Protein AF-J9FEK5-F1 (afdb_monomer)

Solvent-accessible surface area (backbone atoms only — not comparable to full-atom values): 6938 Å² total; per-residue (Å²): 137,78,82,82,76,76,69,66,49,78,36,70,51,91,64,43,43,72,53,82,85,68,88,66,79,38,79,78,48,46,72,47,95,89,42,78,43,44,48,44,34,25,46,73,94,55,98,59,75,45,71,71,77,37,83,63,70,66,23,52,51,54,53,50,55,54,54,61,61,73,74,64,82,53,94,83,40,68,62,52,63,50,52,76,79,48,85,86,74,92,77,88,80,93,80,83,66,48,58,66,81,74,79,128

Organism: Wuchereria bancrofti (NCBI:txid6293)

Secondary structure (DSSP, 8-state):
-------PPEEPPTTEEE-TT--S--SS-EEETTEEE-S-EEETT-S-EEPPPPSSHHHHHHHHHHHHGGG---TT-HHHHHHTTS-----------EETT---

Radius of gyration: 17.14 Å; Cα contacts (8 Å, |Δi|>4): 101; chains: 1; bounding box: 55×25×47 Å

Foldseek 3Di:
DDDPPQPQDKAFPPQKDQDDPDPAADPVFDQHPNDTSRAKMDGVPDPDIDHDQDPDPRSVVVQVLLVVLVPDPDPPDPSVVVCVVDDRDPHDDDGDIDGVPPDD

Mean predicted aligned error: 9.88 Å

pLDDT: mean 75.78, std 17.73, range [34.0, 95.12]

Nearest PDB structures (foldseek):
  8v72-assembly1_A  TM=8.361E-01  e=9.197E-01  Homo sapiens
  6m8a-assembly1_A  TM=8.315E-01  e=1.483E+00  Homo sapiens

Sequence (104 aa):
MADEQTSAAVQLPTSYEWYREQIAGHHPSVVTNGVHQIGLIKEIGSETLLKPVQEGVRGVCEVAFYSSLKHLNDENDVLTRFAAFVPKFYGLKTLRVGRKGDLI

Structure (mmCIF, N/CA/C/O backbone):
data_AF-J9FEK5-F1
#
_entry.id   AF-J9FEK5-F1
#
loop_
_atom_site.group_PDB
_atom_site.id
_atom_site.type_symbol
_atom_site.label_atom_id
_atom_site.label_alt_id
_atom_site.label_comp_id
_atom_site.label_asym_id
_atom_site.label_entity_id
_atom_site.label_seq_id
_atom_site.pdbx_PDB_ins_code
_atom_site.Cartn_x
_atom_site.Cartn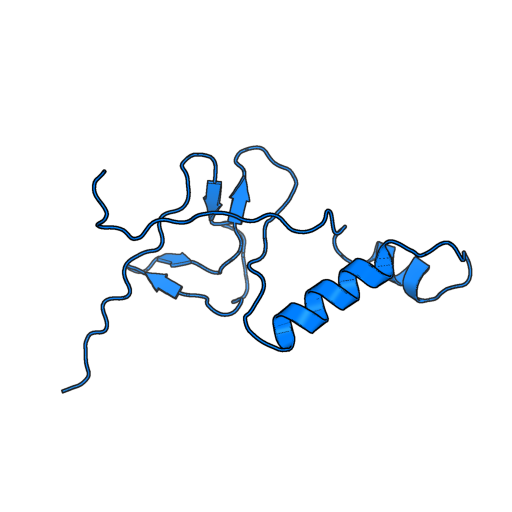_y
_atom_site.Cartn_z
_atom_site.occupancy
_atom_site.B_iso_or_equiv
_atom_site.auth_seq_id
_atom_site.auth_comp_id
_atom_site.auth_asym_id
_atom_site.auth_atom_id
_atom_site.pdbx_PDB_model_num
ATOM 1 N N . MET A 1 1 ? -37.918 -6.642 5.289 1.00 34.00 1 MET A N 1
ATOM 2 C CA . MET A 1 1 ? -37.006 -6.873 6.423 1.00 34.00 1 MET A CA 1
ATOM 3 C C . MET A 1 1 ? -35.604 -6.911 5.845 1.00 34.00 1 MET A C 1
ATOM 5 O O . MET A 1 1 ? -35.203 -7.947 5.338 1.00 34.00 1 MET A O 1
ATOM 9 N N . ALA A 1 2 ? -34.952 -5.755 5.733 1.00 35.72 2 ALA A N 1
ATOM 10 C CA . ALA A 1 2 ? -33.564 -5.684 5.291 1.00 35.72 2 ALA A CA 1
ATOM 11 C C . ALA A 1 2 ? -32.705 -5.815 6.548 1.00 35.72 2 ALA A C 1
ATOM 13 O O . ALA A 1 2 ? -32.910 -5.045 7.484 1.00 35.72 2 ALA A O 1
ATOM 14 N N . ASP A 1 3 ? -31.837 -6.823 6.585 1.00 36.34 3 ASP A N 1
ATOM 15 C CA . ASP A 1 3 ? -30.888 -7.029 7.674 1.00 36.34 3 ASP A CA 1
ATOM 16 C C . ASP A 1 3 ? -30.074 -5.750 7.897 1.00 36.34 3 ASP A C 1
ATOM 18 O O . ASP A 1 3 ? -29.339 -5.292 7.018 1.00 36.34 3 ASP A O 1
ATOM 22 N N . GLU A 1 4 ? -30.197 -5.178 9.094 1.00 41.28 4 GLU A N 1
ATOM 23 C CA . GLU A 1 4 ? -29.232 -4.233 9.646 1.00 41.28 4 GLU A CA 1
ATOM 24 C C . GLU A 1 4 ? -27.937 -5.002 9.908 1.00 41.28 4 GLU A C 1
ATOM 26 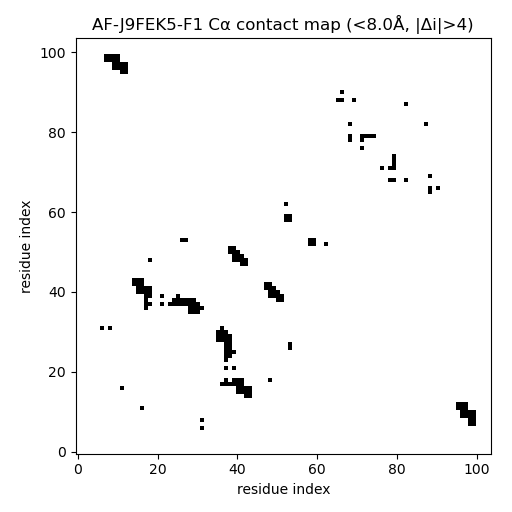O O . GLU A 1 4 ? -27.647 -5.471 11.011 1.00 41.28 4 GLU A O 1
ATOM 31 N N . GLN A 1 5 ? -27.146 -5.169 8.853 1.00 40.69 5 GLN A N 1
ATOM 32 C CA . GLN A 1 5 ? -25.810 -5.720 8.955 1.00 40.69 5 GLN A CA 1
ATOM 33 C C . GLN A 1 5 ? -24.928 -4.652 9.603 1.00 40.69 5 GLN A C 1
ATOM 35 O O . GLN A 1 5 ? -24.301 -3.821 8.947 1.00 40.69 5 GLN A O 1
ATOM 40 N N . THR A 1 6 ? -24.941 -4.641 10.933 1.00 41.03 6 THR A N 1
ATOM 41 C CA . THR A 1 6 ? -24.040 -3.860 11.776 1.00 41.03 6 THR A CA 1
ATOM 42 C C . THR A 1 6 ? -22.616 -4.332 11.493 1.00 41.03 6 THR A C 1
ATOM 44 O O . THR A 1 6 ? -22.100 -5.267 12.098 1.00 41.03 6 THR A O 1
ATOM 47 N N . SER A 1 7 ? -21.979 -3.709 10.500 1.00 49.03 7 SER A N 1
ATOM 48 C CA . SER A 1 7 ? -20.563 -3.886 10.195 1.00 49.03 7 SER A CA 1
ATOM 49 C C . SER A 1 7 ? -19.761 -3.519 11.441 1.00 49.03 7 SER A C 1
ATOM 51 O O . SER A 1 7 ? -19.614 -2.339 11.765 1.00 49.03 7 SER A O 1
ATOM 53 N N . ALA A 1 8 ? -19.266 -4.525 12.166 1.00 54.38 8 ALA A N 1
ATOM 54 C CA . ALA A 1 8 ? -18.383 -4.317 13.303 1.00 54.38 8 ALA A CA 1
ATOM 55 C C . ALA A 1 8 ? -17.204 -3.433 12.867 1.00 54.38 8 ALA A C 1
ATOM 57 O O . ALA A 1 8 ? -16.493 -3.757 11.915 1.00 54.38 8 ALA A O 1
ATOM 58 N N . ALA A 1 9 ? -17.021 -2.297 13.543 1.00 63.81 9 ALA A N 1
ATOM 59 C CA . ALA A 1 9 ? -15.953 -1.358 13.227 1.00 63.81 9 ALA A CA 1
ATOM 60 C C . ALA A 1 9 ? -14.591 -2.065 13.317 1.00 63.81 9 ALA A C 1
ATOM 62 O O . ALA A 1 9 ? -14.283 -2.693 14.336 1.00 63.81 9 ALA A O 1
ATOM 63 N N . VAL A 1 10 ? -13.773 -1.940 12.271 1.00 72.38 10 VAL A N 1
ATOM 64 C CA . VAL A 1 10 ? -12.387 -2.422 12.285 1.00 72.38 10 VAL A CA 1
ATOM 65 C C . VAL A 1 10 ? -11.586 -1.578 13.275 1.00 72.38 10 VAL A C 1
ATOM 67 O O . VAL A 1 10 ? -11.598 -0.347 13.198 1.00 72.38 10 VAL A O 1
ATOM 70 N N . GLN A 1 11 ? -10.880 -2.232 14.198 1.00 78.94 11 GLN A N 1
ATOM 71 C CA . GLN A 1 11 ? -10.004 -1.568 15.159 1.00 78.94 11 GLN A CA 1
ATOM 72 C C . GLN A 1 11 ? -8.543 -1.709 14.725 1.00 78.94 11 GLN A C 1
ATOM 74 O O . GLN A 1 11 ? -8.002 -2.816 14.646 1.00 78.94 11 GLN A O 1
ATOM 79 N N . LEU A 1 12 ? -7.910 -0.570 14.433 1.00 82.94 12 LEU A N 1
ATOM 80 C CA . LEU A 1 12 ? -6.482 -0.499 14.129 1.00 82.94 12 LEU A CA 1
ATOM 81 C C . LEU A 1 12 ? -5.649 -0.655 15.413 1.00 82.94 12 LEU A C 1
ATOM 83 O O . LEU A 1 12 ? -6.119 -0.275 16.490 1.00 82.94 12 LEU A O 1
ATOM 87 N N . PRO A 1 13 ? -4.408 -1.168 15.327 1.00 87.75 13 PRO A N 1
ATOM 88 C CA . PRO A 1 13 ? -3.482 -1.115 16.454 1.00 87.75 13 PRO A CA 1
ATOM 89 C C . PRO A 1 13 ? -3.169 0.334 16.847 1.00 87.75 13 PRO A C 1
ATOM 91 O O . PRO A 1 13 ? -3.181 1.221 15.999 1.00 87.75 13 PRO A O 1
ATOM 94 N N . THR A 1 14 ? -2.824 0.571 18.114 1.00 90.06 14 THR A N 1
ATOM 95 C CA . THR A 1 14 ? -2.645 1.920 18.692 1.00 90.06 14 THR A CA 1
ATOM 96 C C . THR A 1 14 ? -1.587 2.777 17.989 1.00 90.06 14 THR A C 1
ATOM 98 O O . THR A 1 14 ? -1.651 3.999 18.041 1.00 90.06 14 THR A O 1
ATOM 101 N N . SER A 1 15 ? -0.612 2.154 17.324 1.00 92.94 15 SER A N 1
ATOM 102 C CA . SER A 1 15 ? 0.429 2.845 16.554 1.00 92.94 15 SER A CA 1
ATOM 103 C C . SER A 1 15 ? -0.011 3.252 15.142 1.00 92.94 15 SER A C 1
ATOM 105 O O . SER A 1 15 ? 0.792 3.801 14.390 1.00 92.94 15 SER A O 1
ATOM 107 N N . TYR A 1 16 ? -1.261 2.975 14.764 1.00 90.81 16 TYR A N 1
ATOM 108 C CA . TYR A 1 16 ? -1.808 3.247 13.442 1.00 90.81 16 TYR A CA 1
ATOM 109 C C . TYR A 1 16 ? -3.049 4.125 13.515 1.00 90.81 16 TYR A C 1
ATOM 111 O O . TYR A 1 16 ? -3.873 4.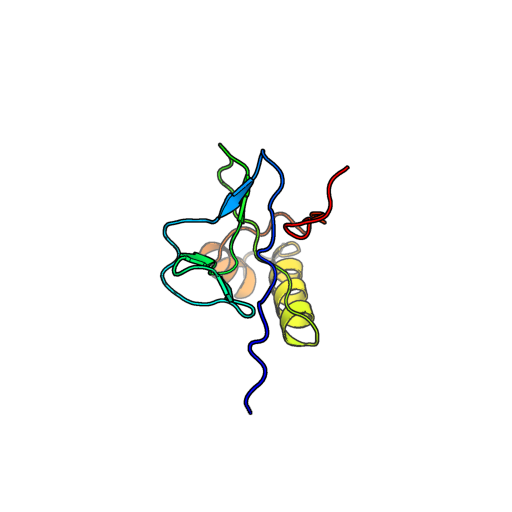017 14.420 1.00 90.81 16 TYR A O 1
ATOM 119 N N . GLU A 1 17 ? -3.218 4.949 12.491 1.00 88.00 17 GLU A N 1
ATOM 120 C CA . GLU A 1 17 ? -4.404 5.766 12.298 1.00 88.00 17 GLU A CA 1
ATOM 121 C C . GLU A 1 17 ? -4.917 5.672 10.863 1.00 88.00 17 GLU A C 1
ATOM 123 O O . GLU A 1 17 ? -4.190 5.333 9.926 1.00 88.00 17 GLU A O 1
ATOM 128 N N . TRP A 1 18 ? -6.197 5.984 10.687 1.00 85.38 18 TRP A N 1
ATOM 129 C CA . TRP A 1 18 ? -6.769 6.179 9.362 1.00 85.38 18 TRP A CA 1
ATOM 130 C C . TRP A 1 18 ? -6.200 7.452 8.742 1.00 85.38 18 TRP A C 1
ATOM 132 O O . TRP A 1 18 ? -6.155 8.500 9.393 1.00 85.38 18 TRP A O 1
ATOM 142 N N . TYR A 1 19 ? -5.797 7.379 7.475 1.00 86.12 19 TYR A N 1
ATOM 143 C CA . TYR A 1 19 ? -5.314 8.558 6.768 1.00 86.12 19 TYR A CA 1
ATOM 144 C C . TYR A 1 19 ? -6.473 9.529 6.498 1.00 86.12 19 TYR A C 1
ATOM 146 O O . TYR A 1 19 ? -7.453 9.181 5.840 1.00 86.12 19 TYR A O 1
ATOM 154 N N . ARG A 1 20 ? -6.372 10.750 7.038 1.00 80.06 20 ARG A N 1
ATOM 155 C CA . ARG A 1 20 ? -7.492 11.708 7.117 1.00 80.06 20 ARG A CA 1
ATOM 156 C C . ARG A 1 20 ? -7.737 12.499 5.835 1.00 80.06 20 ARG A C 1
ATOM 158 O O . ARG A 1 20 ? -8.848 12.961 5.616 1.00 80.06 20 ARG A O 1
ATOM 165 N N . GLU A 1 21 ? -6.718 12.653 4.998 1.00 81.56 21 GLU A N 1
ATOM 166 C CA . GLU A 1 21 ? -6.766 13.490 3.789 1.00 81.56 21 GLU A CA 1
ATOM 167 C C . GLU A 1 21 ? -7.158 12.682 2.541 1.00 81.56 21 GLU A C 1
ATOM 169 O O . GLU A 1 21 ? -6.929 13.094 1.404 1.00 81.56 21 GLU A O 1
ATOM 174 N N . GLN A 1 22 ? -7.732 11.493 2.728 1.00 76.12 22 GLN A N 1
ATOM 175 C CA . GLN A 1 22 ? -8.142 10.656 1.615 1.00 76.12 22 GLN A CA 1
ATOM 176 C C . GLN A 1 22 ? -9.390 11.235 0.931 1.00 76.12 22 GLN A C 1
ATOM 178 O O . GLN A 1 22 ? -10.466 11.308 1.515 1.00 76.12 22 GLN A O 1
ATOM 183 N N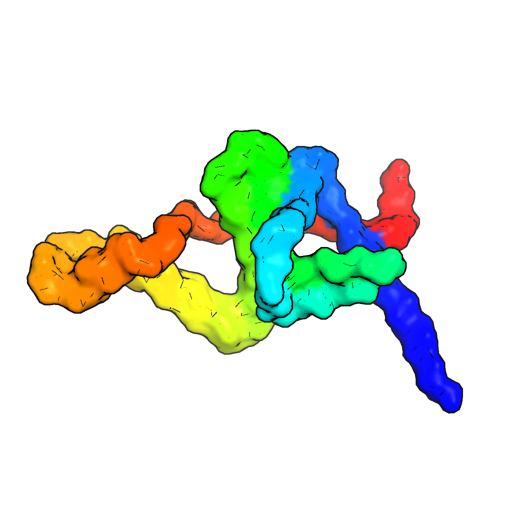 . ILE A 1 23 ? -9.248 11.602 -0.342 1.00 75.06 23 ILE A N 1
ATOM 184 C CA . ILE A 1 23 ? -10.314 12.236 -1.136 1.00 75.06 23 ILE A CA 1
ATOM 185 C C . ILE A 1 23 ? -11.209 11.243 -1.897 1.00 75.06 23 ILE A C 1
ATOM 187 O O . ILE A 1 23 ? -12.284 11.618 -2.355 1.00 75.06 23 ILE A O 1
ATOM 191 N N . ALA A 1 24 ? -10.786 9.981 -2.051 1.00 71.62 24 ALA A N 1
ATOM 192 C CA . ALA A 1 24 ? -11.498 8.970 -2.839 1.00 71.62 24 ALA A CA 1
ATOM 193 C C . ALA A 1 24 ? -11.463 7.577 -2.195 1.00 71.62 24 ALA A C 1
ATOM 195 O O . ALA A 1 24 ? -10.487 7.207 -1.544 1.00 71.62 24 ALA A O 1
ATOM 196 N N . GLY A 1 25 ? -12.529 6.801 -2.417 1.00 62.06 25 GLY A N 1
ATOM 197 C CA . GLY A 1 25 ? -12.727 5.439 -1.911 1.00 62.06 25 GLY A CA 1
ATOM 198 C C . GLY A 1 25 ? -11.766 4.394 -2.478 1.00 62.06 25 GLY A C 1
ATOM 199 O O . GLY A 1 25 ? -11.619 4.292 -3.692 1.00 62.06 25 GLY A O 1
ATOM 200 N N . HIS A 1 26 ? -11.193 3.548 -1.618 1.00 65.94 26 HIS A N 1
ATOM 201 C CA . HIS A 1 26 ? -10.623 2.251 -2.004 1.00 65.94 26 HIS A CA 1
ATOM 202 C C . HIS A 1 26 ? -11.496 1.128 -1.443 1.00 65.94 26 HIS A C 1
ATOM 204 O O . HIS A 1 26 ? -11.774 1.122 -0.250 1.00 65.94 26 HIS A O 1
ATOM 210 N N . HIS A 1 27 ? -11.939 0.173 -2.266 1.00 53.41 27 HIS A N 1
ATOM 211 C CA . HIS A 1 27 ? -12.735 -0.955 -1.766 1.00 53.41 27 HIS A CA 1
ATOM 212 C C . HIS A 1 27 ? -11.877 -1.875 -0.871 1.00 53.41 27 HIS A C 1
ATOM 214 O O . HIS A 1 27 ? -10.830 -2.322 -1.351 1.00 53.41 27 HIS A O 1
ATOM 220 N N . PRO A 1 28 ? -12.329 -2.246 0.345 1.00 54.91 28 PRO A N 1
ATOM 221 C CA . PRO A 1 28 ? -13.611 -1.883 0.955 1.00 54.91 28 PRO A CA 1
ATOM 222 C C . PRO A 1 28 ? -13.499 -0.574 1.755 1.00 54.91 28 PRO A C 1
ATOM 224 O O . PRO A 1 28 ? -12.924 -0.543 2.839 1.00 54.91 28 PRO A O 1
ATOM 227 N N . SER A 1 29 ? -14.072 0.512 1.234 1.00 55.56 29 SER A N 1
ATOM 228 C CA . SER A 1 29 ? -14.277 1.733 2.013 1.00 55.56 29 SER A CA 1
ATOM 229 C C . SER A 1 29 ? -15.530 1.495 2.829 1.00 55.56 29 SER A C 1
ATOM 231 O O . SER A 1 29 ? -16.601 1.303 2.255 1.00 55.56 29 SER A O 1
ATOM 233 N N . VAL A 1 30 ? -15.396 1.454 4.148 1.00 56.84 30 VAL A N 1
ATOM 234 C CA . VAL A 1 30 ? -16.526 1.219 5.045 1.00 56.84 30 VAL A CA 1
ATOM 235 C C . VAL A 1 30 ? -16.869 2.541 5.716 1.00 56.84 30 VAL A C 1
ATOM 237 O O . VAL A 1 30 ? -16.005 3.214 6.275 1.00 56.84 30 VAL A O 1
ATOM 240 N N . VAL A 1 31 ? -18.137 2.936 5.666 1.00 53.94 31 VAL A N 1
ATOM 241 C CA . VAL A 1 31 ? -18.644 4.011 6.522 1.00 53.94 31 VAL A CA 1
ATOM 242 C C . VAL A 1 31 ? -19.125 3.352 7.807 1.00 53.94 31 VAL A C 1
ATOM 244 O O . VAL A 1 31 ? -20.108 2.619 7.784 1.00 53.94 31 VAL A O 1
ATOM 247 N N . THR A 1 32 ? -18.434 3.590 8.923 1.00 52.22 32 THR A N 1
ATOM 248 C CA . THR A 1 32 ? -18.868 3.086 10.236 1.00 52.22 32 THR A CA 1
ATOM 249 C C . THR A 1 32 ? -19.150 4.264 11.160 1.00 52.22 32 THR A C 1
ATOM 251 O O . THR A 1 32 ? -18.279 5.107 11.363 1.00 52.22 32 THR A O 1
ATOM 254 N N . ASN A 1 33 ? 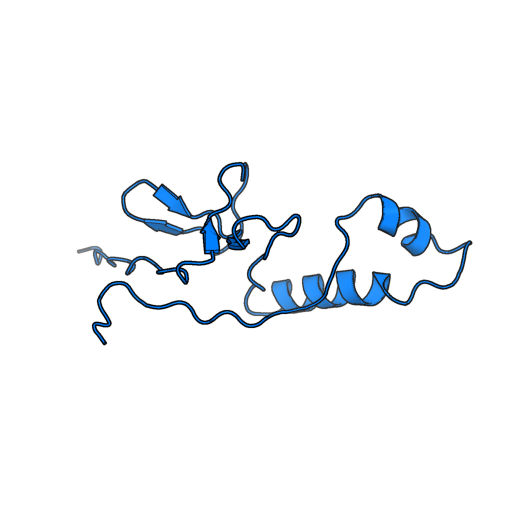-20.362 4.338 11.723 1.00 47.38 33 ASN A N 1
ATOM 255 C CA . ASN A 1 33 ? -20.808 5.417 12.622 1.00 47.38 33 ASN A CA 1
ATOM 256 C C . ASN A 1 33 ? -20.623 6.839 12.049 1.00 47.38 33 ASN A C 1
ATOM 258 O O . ASN A 1 33 ? -20.204 7.747 12.760 1.00 47.38 33 ASN A O 1
ATOM 262 N N . GLY A 1 34 ? -20.880 7.029 10.751 1.00 51.22 34 GLY A N 1
ATOM 263 C CA . GLY A 1 34 ? -20.724 8.329 10.085 1.00 51.22 34 GLY A CA 1
ATOM 264 C C . GLY A 1 34 ? -19.272 8.744 9.813 1.00 51.22 34 GLY A C 1
ATOM 265 O O . GLY A 1 34 ? -19.045 9.811 9.250 1.00 51.22 34 GLY A O 1
ATOM 266 N N . VAL A 1 35 ? -18.288 7.907 10.160 1.00 56.47 35 VAL A N 1
ATOM 267 C CA . VAL A 1 35 ? -16.877 8.130 9.831 1.00 56.47 35 VAL A CA 1
ATOM 268 C C . VAL A 1 35 ? -16.532 7.336 8.578 1.00 56.47 35 VAL A C 1
ATOM 270 O O . VAL A 1 35 ? -16.605 6.105 8.556 1.00 56.47 35 VAL A O 1
ATOM 273 N N . HIS A 1 36 ? -16.148 8.054 7.526 1.00 54.16 36 HIS A N 1
ATOM 274 C CA . HIS A 1 36 ? -15.609 7.471 6.306 1.00 54.16 36 HIS A CA 1
ATOM 275 C C . HIS A 1 36 ? -14.241 6.834 6.606 1.00 54.16 36 HIS A C 1
ATOM 277 O O . HIS A 1 36 ? -13.250 7.536 6.786 1.00 54.16 36 HIS A O 1
ATOM 283 N N . GLN A 1 37 ? -14.177 5.501 6.671 1.00 63.88 37 GLN A N 1
ATOM 284 C CA . GLN A 1 37 ? -12.921 4.752 6.758 1.00 63.88 37 GLN A CA 1
ATOM 285 C C . GLN A 1 37 ? -12.550 4.322 5.346 1.00 63.88 37 GLN A C 1
ATOM 287 O O . GLN A 1 37 ? -12.999 3.304 4.821 1.00 63.88 37 GLN A O 1
ATOM 292 N N . ILE A 1 38 ? -11.781 5.183 4.691 1.00 56.62 38 ILE A N 1
ATOM 293 C CA . ILE A 1 38 ? -11.605 5.155 3.237 1.00 56.62 38 ILE A CA 1
ATOM 294 C C . ILE A 1 38 ? -10.489 4.164 2.819 1.00 56.62 38 ILE A C 1
ATOM 296 O O . ILE A 1 38 ? -10.217 3.951 1.638 1.00 56.62 38 ILE A O 1
ATOM 300 N N . GLY A 1 39 ? -9.905 3.456 3.789 1.00 74.06 39 GLY A N 1
ATOM 301 C CA . GLY A 1 39 ? -9.097 2.256 3.580 1.00 74.06 39 GLY A CA 1
ATOM 302 C C . GLY A 1 39 ? -7.596 2.467 3.751 1.00 74.06 39 GLY A C 1
ATOM 303 O O . GLY A 1 39 ? -6.923 1.516 4.127 1.00 74.06 39 GLY A O 1
ATOM 304 N N . LEU A 1 40 ? -7.057 3.676 3.547 1.00 86.19 40 LEU A N 1
ATOM 305 C CA . LEU A 1 40 ? -5.629 3.930 3.768 1.00 86.19 40 LEU A CA 1
ATOM 306 C C . LEU A 1 40 ? -5.311 4.104 5.257 1.00 86.19 40 LEU A C 1
ATOM 308 O O . LEU A 1 40 ? -5.996 4.825 5.985 1.00 86.19 40 LEU A O 1
ATOM 312 N N . ILE A 1 41 ? -4.235 3.456 5.692 1.00 88.19 41 ILE A N 1
ATOM 313 C CA . ILE A 1 41 ? -3.763 3.448 7.076 1.00 88.19 41 ILE A CA 1
ATOM 314 C C . ILE A 1 41 ? -2.357 4.045 7.115 1.00 88.19 41 ILE A C 1
ATOM 316 O O . ILE A 1 41 ? -1.561 3.847 6.199 1.00 88.19 41 ILE A O 1
ATOM 320 N N . LYS A 1 42 ? -2.028 4.759 8.186 1.00 90.94 42 LYS A N 1
ATOM 321 C CA . LYS A 1 42 ? -0.717 5.364 8.406 1.00 90.94 42 LYS A CA 1
ATOM 322 C C . LYS A 1 42 ? -0.185 4.958 9.774 1.00 90.94 42 LYS A C 1
ATOM 324 O O . LYS A 1 42 ? -0.932 4.939 10.746 1.00 90.94 42 LYS A O 1
ATOM 329 N N . GLU A 1 43 ? 1.097 4.617 9.847 1.00 93.56 43 GLU A N 1
ATOM 330 C CA . GLU A 1 43 ? 1.786 4.509 11.137 1.00 93.56 43 GLU A CA 1
ATOM 331 C C . GLU A 1 43 ? 2.068 5.916 11.665 1.00 93.56 43 GLU A C 1
ATOM 333 O O . GLU A 1 43 ? 2.547 6.771 10.915 1.00 93.56 43 GLU A O 1
ATOM 338 N N . ILE A 1 44 ? 1.752 6.175 12.931 1.00 92.81 44 ILE A N 1
ATOM 339 C CA . ILE A 1 44 ? 1.887 7.512 13.520 1.00 92.81 44 ILE A CA 1
ATOM 340 C C . ILE A 1 44 ? 3.351 7.967 13.412 1.00 92.81 44 ILE A C 1
ATOM 342 O O . ILE A 1 44 ? 4.262 7.276 13.858 1.00 92.81 44 ILE A O 1
ATOM 346 N N . GLY A 1 45 ? 3.573 9.133 12.797 1.00 93.44 45 GLY A N 1
ATOM 347 C CA . GLY A 1 45 ? 4.911 9.695 12.563 1.00 93.44 45 GLY A CA 1
ATOM 348 C C . GLY A 1 45 ? 5.671 9.130 11.354 1.00 93.44 45 GLY A C 1
ATOM 349 O O . GLY A 1 45 ? 6.790 9.560 11.097 1.00 93.44 45 GLY A O 1
ATOM 350 N N . SER A 1 46 ? 5.093 8.194 10.597 1.00 93.38 46 SER A N 1
ATOM 351 C CA . SER A 1 46 ? 5.688 7.692 9.351 1.00 93.38 46 SER A CA 1
ATOM 352 C C . SER A 1 46 ? 5.490 8.668 8.185 1.00 93.38 46 SER A C 1
ATOM 354 O O . SER A 1 46 ? 4.509 9.401 8.139 1.00 93.38 46 SER A O 1
ATOM 356 N N . GLU A 1 47 ? 6.361 8.616 7.181 1.00 93.69 47 GLU A N 1
ATOM 357 C CA . GLU A 1 47 ? 6.171 9.295 5.885 1.00 93.69 47 GLU A CA 1
ATOM 358 C C . GLU A 1 47 ? 5.525 8.375 4.831 1.00 93.69 47 GLU A C 1
ATOM 360 O O . GLU A 1 47 ? 5.320 8.757 3.682 1.00 93.69 47 GLU A O 1
ATOM 365 N N . THR A 1 48 ? 5.208 7.134 5.208 1.00 93.94 48 THR A N 1
ATOM 366 C CA . THR A 1 48 ? 4.623 6.126 4.315 1.00 93.94 48 THR A CA 1
ATOM 367 C C . THR A 1 48 ? 3.173 5.821 4.675 1.00 93.94 48 THR A C 1
ATOM 369 O O . THR A 1 48 ? 2.758 5.917 5.832 1.00 93.94 48 THR A O 1
ATOM 372 N N . LEU A 1 49 ? 2.406 5.423 3.660 1.00 92.69 49 LEU A N 1
ATOM 373 C CA . LEU A 1 49 ? 1.023 4.975 3.790 1.00 92.69 49 LEU A CA 1
ATOM 374 C C . LEU A 1 49 ? 0.923 3.477 3.497 1.00 92.69 49 LEU A C 1
ATOM 376 O O . LEU A 1 49 ? 1.639 2.937 2.654 1.00 92.69 49 LEU A O 1
ATOM 380 N N . LEU A 1 50 ? -0.014 2.822 4.172 1.00 90.81 50 LEU A N 1
ATOM 381 C CA . LEU A 1 50 ? -0.416 1.447 3.932 1.00 90.81 50 LEU A CA 1
ATOM 382 C C . LEU A 1 50 ? -1.753 1.446 3.196 1.00 90.81 50 LEU A C 1
ATOM 384 O O . LEU A 1 50 ? -2.773 1.901 3.717 1.00 90.81 50 LEU A O 1
ATOM 388 N N . LYS A 1 51 ? -1.741 0.890 1.987 1.00 90.06 51 LYS A N 1
ATOM 389 C CA . LYS A 1 51 ? -2.946 0.581 1.226 1.00 90.06 51 LYS A CA 1
ATOM 390 C C . LYS A 1 51 ? -3.294 -0.900 1.409 1.00 90.06 51 LYS A C 1
ATOM 392 O O . LYS A 1 51 ? -2.429 -1.740 1.156 1.00 90.06 51 LYS A O 1
ATOM 397 N N . PRO A 1 52 ? -4.523 -1.248 1.832 1.00 86.69 52 PRO A N 1
ATOM 398 C CA . PRO A 1 52 ? -4.961 -2.633 1.889 1.00 86.69 52 PRO A CA 1
ATOM 399 C C . PRO A 1 52 ? -4.899 -3.267 0.504 1.00 86.69 52 PRO A C 1
ATOM 401 O O . PRO A 1 52 ? -5.433 -2.722 -0.464 1.00 86.69 52 PRO A O 1
ATOM 404 N N . VAL A 1 53 ? -4.268 -4.436 0.419 1.00 88.38 53 VAL A N 1
ATOM 405 C CA . VAL A 1 53 ? -4.286 -5.236 -0.805 1.00 88.38 53 VAL A CA 1
ATOM 406 C C . VAL A 1 53 ? -5.709 -5.742 -1.013 1.00 88.38 53 VAL A C 1
ATOM 408 O O . VAL A 1 53 ? -6.282 -6.386 -0.134 1.00 88.38 53 VAL A O 1
ATOM 411 N N . GLN A 1 54 ? -6.291 -5.429 -2.169 1.00 84.88 54 GLN A N 1
ATOM 412 C CA . GLN A 1 54 ? -7.641 -5.874 -2.497 1.00 84.88 54 GLN A CA 1
ATOM 413 C C . GLN A 1 54 ? -7.674 -7.382 -2.751 1.00 84.88 54 GLN A C 1
ATOM 415 O O . GLN A 1 54 ? -6.748 -7.947 -3.327 1.00 84.88 54 GLN A O 1
ATOM 420 N N . GLU A 1 55 ? -8.774 -8.031 -2.386 1.00 83.31 55 GLU A N 1
ATOM 421 C CA . GLU A 1 55 ? -8.960 -9.445 -2.696 1.00 83.31 55 GLU A CA 1
ATOM 422 C C . GLU A 1 55 ? -9.091 -9.683 -4.213 1.00 83.31 55 GLU A C 1
ATOM 424 O O . GLU A 1 55 ? -9.667 -8.876 -4.957 1.00 83.31 55 GLU A O 1
ATOM 429 N N . GLY A 1 56 ? -8.554 -10.817 -4.668 1.00 89.50 56 GLY A N 1
ATOM 430 C CA . GLY A 1 56 ? -8.628 -11.268 -6.054 1.00 89.50 56 GLY A CA 1
ATOM 431 C C . GLY A 1 56 ? -7.654 -10.561 -7.001 1.00 89.50 56 GLY A C 1
ATOM 432 O O . GLY A 1 56 ? -6.634 -10.001 -6.602 1.00 89.50 56 GLY A O 1
ATOM 433 N N . VAL A 1 57 ? -7.982 -10.602 -8.297 1.00 92.44 57 VAL A N 1
ATOM 434 C CA . VAL A 1 57 ? -7.088 -10.174 -9.391 1.00 92.44 57 VAL A CA 1
ATOM 435 C C . VAL A 1 57 ? -6.647 -8.716 -9.255 1.00 92.44 57 VAL A C 1
ATOM 437 O O . VAL A 1 57 ? -5.508 -8.398 -9.574 1.00 92.44 57 VAL A O 1
ATOM 440 N N . ARG A 1 58 ? -7.500 -7.831 -8.723 1.00 89.19 58 ARG A N 1
ATOM 441 C CA . ARG A 1 58 ? -7.166 -6.406 -8.558 1.00 89.19 58 ARG A CA 1
ATOM 442 C C . ARG A 1 58 ? -5.951 -6.190 -7.652 1.00 89.19 58 ARG A C 1
ATOM 444 O O . ARG A 1 58 ? -5.042 -5.462 -8.040 1.00 89.19 58 ARG A O 1
ATOM 451 N N . GLY A 1 59 ? -5.907 -6.843 -6.488 1.00 90.81 59 GLY A N 1
ATOM 452 C CA . GLY A 1 59 ? -4.759 -6.732 -5.585 1.00 90.81 59 GLY A CA 1
ATOM 453 C C . GLY A 1 59 ? -3.509 -7.391 -6.154 1.00 90.81 59 GLY A C 1
ATOM 454 O O . GLY A 1 59 ? -2.424 -6.828 -6.047 1.00 90.81 59 GLY A O 1
ATOM 455 N N . VAL A 1 60 ? -3.660 -8.538 -6.827 1.00 94.81 60 VAL A N 1
ATOM 456 C CA . VAL A 1 60 ? -2.542 -9.214 -7.508 1.00 94.81 60 VAL A CA 1
ATOM 457 C C . VAL A 1 60 ? -1.921 -8.307 -8.574 1.00 94.81 60 VAL A C 1
ATOM 459 O O . VAL A 1 60 ? -0.701 -8.158 -8.607 1.00 94.81 60 VAL A O 1
ATOM 462 N N . CYS A 1 61 ? -2.741 -7.656 -9.404 1.00 95.12 61 CYS A N 1
ATOM 463 C CA . CYS A 1 61 ? -2.274 -6.732 -10.436 1.00 95.12 61 CYS A CA 1
ATOM 464 C C . CYS A 1 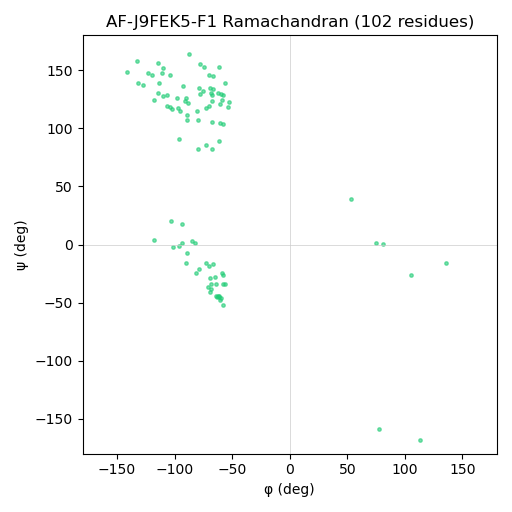61 ? -1.558 -5.512 -9.845 1.00 95.12 61 CYS A C 1
ATOM 466 O O . CYS A 1 61 ? -0.491 -5.151 -10.334 1.00 95.12 61 CYS A O 1
ATOM 468 N N . GLU A 1 62 ? -2.107 -4.895 -8.793 1.00 93.94 62 GLU A N 1
ATOM 469 C CA . GLU A 1 62 ? -1.475 -3.738 -8.147 1.00 93.94 62 GLU A CA 1
ATOM 470 C C . GLU A 1 62 ? -0.100 -4.094 -7.561 1.00 93.94 62 GLU A C 1
ATOM 472 O O . GLU A 1 62 ? 0.879 -3.381 -7.788 1.00 93.94 62 GLU A O 1
ATOM 477 N N . VAL A 1 63 ? 0.003 -5.228 -6.861 1.00 94.62 63 VAL A N 1
ATOM 478 C CA . VAL A 1 63 ? 1.279 -5.698 -6.300 1.00 94.62 63 VAL A CA 1
ATOM 479 C C . VAL A 1 63 ? 2.286 -6.020 -7.402 1.00 94.62 63 VAL A C 1
ATOM 481 O O . VAL A 1 63 ? 3.454 -5.639 -7.288 1.00 94.62 63 VAL A O 1
ATOM 484 N N . ALA A 1 64 ? 1.855 -6.701 -8.466 1.00 93.19 64 ALA A N 1
ATOM 485 C CA . ALA A 1 64 ? 2.719 -7.045 -9.591 1.00 93.19 64 ALA A CA 1
ATOM 486 C C . ALA A 1 64 ? 3.261 -5.793 -10.294 1.00 93.19 64 ALA A C 1
ATOM 488 O O . ALA A 1 64 ? 4.462 -5.711 -10.540 1.00 93.19 64 ALA A O 1
ATOM 489 N N . PHE A 1 65 ? 2.403 -4.797 -10.533 1.00 91.75 65 PHE A N 1
ATOM 490 C CA . PHE A 1 65 ? 2.778 -3.525 -11.144 1.00 91.75 65 PHE A CA 1
ATOM 491 C C . PHE A 1 65 ? 3.862 -2.793 -10.348 1.00 91.75 65 PHE A C 1
ATOM 493 O O . PHE A 1 65 ? 4.910 -2.448 -10.887 1.00 91.75 65 PHE A O 1
ATOM 500 N N . TYR A 1 66 ? 3.666 -2.591 -9.045 1.00 92.50 66 TYR A N 1
ATOM 501 C CA . TYR A 1 66 ? 4.679 -1.904 -8.244 1.00 92.50 66 TYR A CA 1
ATOM 502 C C . TYR A 1 66 ? 5.961 -2.730 -8.063 1.00 92.50 66 TYR A C 1
ATOM 504 O O . TYR A 1 66 ? 7.046 -2.165 -7.922 1.00 92.50 66 TYR A O 1
ATOM 512 N N . SER A 1 67 ? 5.860 -4.062 -8.074 1.00 90.38 67 SER A N 1
ATOM 513 C CA . SER A 1 67 ? 7.030 -4.942 -7.984 1.00 90.38 67 SER A CA 1
ATOM 51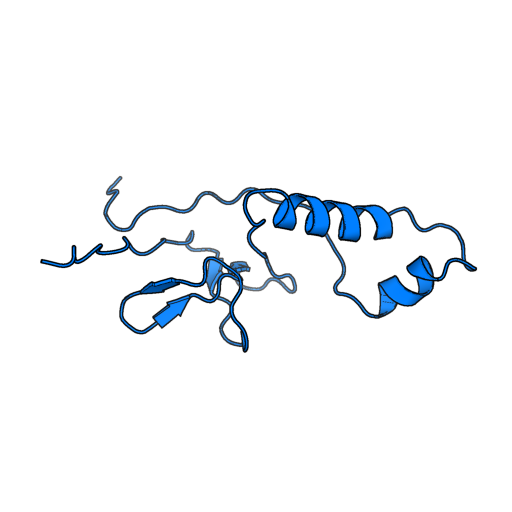4 C C . SER A 1 67 ? 7.866 -4.912 -9.264 1.00 90.38 67 SER A C 1
ATOM 516 O O . SER A 1 67 ? 9.092 -4.916 -9.172 1.00 90.38 67 SER A O 1
ATOM 518 N N . SER A 1 68 ? 7.243 -4.802 -10.445 1.00 86.75 68 SER A N 1
ATOM 519 C CA . SER A 1 68 ? 7.987 -4.672 -11.705 1.00 86.75 68 SER A CA 1
ATOM 520 C C . SER A 1 68 ? 8.781 -3.367 -11.781 1.00 86.75 68 SER A C 1
ATOM 522 O O . SER A 1 68 ? 9.844 -3.346 -12.392 1.00 86.75 68 SER A O 1
ATOM 524 N N . LEU A 1 69 ? 8.334 -2.304 -11.100 1.00 85.31 69 LEU A N 1
ATOM 525 C CA . LEU A 1 69 ? 9.057 -1.028 -11.057 1.00 85.31 69 LEU A CA 1
ATOM 526 C C . LEU A 1 69 ? 10.339 -1.061 -10.198 1.00 85.31 69 LEU A C 1
ATOM 528 O O . LEU A 1 69 ? 11.171 -0.167 -10.313 1.00 85.31 69 LEU A O 1
ATOM 532 N N . LYS A 1 70 ? 10.533 -2.069 -9.333 1.00 72.62 70 LYS A N 1
ATOM 533 C CA . LYS A 1 70 ? 11.730 -2.175 -8.470 1.00 72.62 70 LYS A CA 1
ATOM 534 C C . LYS A 1 70 ? 12.975 -2.697 -9.186 1.00 72.62 70 LYS A C 1
ATOM 536 O O . LYS A 1 70 ? 14.077 -2.497 -8.687 1.00 72.62 70 LYS A O 1
ATOM 541 N N . HIS A 1 71 ? 12.804 -3.394 -10.305 1.00 67.19 71 HIS A N 1
ATOM 542 C CA . HIS A 1 71 ? 13.888 -4.077 -11.022 1.00 67.19 71 HIS A CA 1
ATOM 543 C C . HIS A 1 71 ? 14.347 -3.317 -12.274 1.00 67.19 71 HIS A C 1
ATOM 545 O O . HIS A 1 71 ? 14.945 -3.897 -13.178 1.00 67.19 71 HIS A O 1
ATOM 551 N N . LEU A 1 72 ? 14.054 -2.019 -12.327 1.00 67.44 72 LEU A N 1
ATOM 552 C CA . LEU A 1 72 ? 14.372 -1.152 -13.449 1.00 67.44 72 LEU A CA 1
ATOM 553 C C . LEU A 1 72 ? 15.844 -0.732 -13.380 1.00 67.44 72 LEU A C 1
ATOM 555 O O . LEU A 1 72 ? 16.225 0.071 -12.534 1.00 67.44 72 LEU A O 1
ATOM 559 N N . ASN A 1 73 ? 16.661 -1.296 -14.271 1.00 62.94 73 ASN A N 1
ATOM 560 C CA . ASN A 1 73 ? 18.093 -0.997 -14.399 1.00 62.94 73 ASN A CA 1
ATOM 561 C C . ASN A 1 73 ? 18.454 -0.396 -15.769 1.00 62.94 73 ASN A C 1
ATOM 563 O O . ASN A 1 73 ? 19.632 -0.187 -16.045 1.00 62.94 73 ASN A O 1
ATOM 567 N N . ASP A 1 74 ? 17.466 -0.146 -16.632 1.00 64.44 74 ASP A N 1
ATOM 568 C CA . ASP A 1 74 ? 17.694 0.399 -17.970 1.00 64.44 74 ASP A CA 1
ATOM 569 C C . ASP A 1 74 ? 17.251 1.869 -18.027 1.00 64.44 74 ASP A C 1
ATOM 571 O O . ASP A 1 74 ? 16.084 2.205 -17.792 1.00 64.44 74 ASP A O 1
ATOM 575 N N . GLU A 1 75 ? 18.200 2.760 -18.320 1.00 60.09 75 GLU A N 1
ATOM 576 C CA . GLU A 1 75 ? 17.985 4.2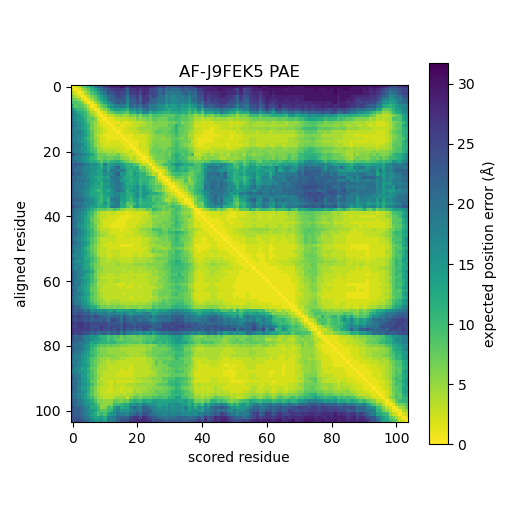10 -18.419 1.00 60.09 75 GLU A CA 1
ATOM 577 C C . GLU A 1 75 ? 17.085 4.600 -19.610 1.00 60.09 75 GLU A C 1
ATOM 579 O O . GLU A 1 75 ? 16.528 5.705 -19.637 1.00 60.09 75 GLU A O 1
ATOM 584 N N . ASN A 1 76 ? 16.892 3.693 -20.578 1.00 58.66 76 ASN A N 1
ATOM 585 C CA . ASN A 1 76 ? 16.023 3.905 -21.739 1.00 58.66 76 ASN A CA 1
ATOM 586 C C . ASN A 1 76 ? 14.610 3.328 -21.587 1.00 58.66 76 ASN A C 1
ATOM 588 O O . ASN A 1 76 ? 13.784 3.519 -22.484 1.00 58.66 76 ASN A O 1
ATOM 592 N N . ASP A 1 77 ? 14.297 2.671 -20.469 1.00 75.00 77 ASP A N 1
ATOM 593 C CA . ASP A 1 77 ? 12.979 2.077 -20.275 1.00 75.00 77 ASP A CA 1
ATOM 594 C C . ASP A 1 77 ? 11.932 3.141 -19.894 1.00 75.00 77 ASP A C 1
ATOM 596 O O . ASP A 1 77 ? 12.099 3.954 -18.976 1.00 75.00 77 ASP A O 1
ATOM 600 N N . VAL A 1 78 ? 10.810 3.131 -20.616 1.00 82.81 78 VAL A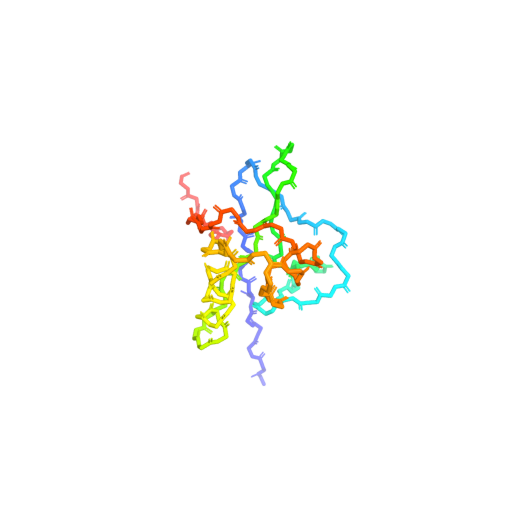 N 1
ATOM 601 C CA . VAL A 1 78 ? 9.642 3.985 -20.356 1.00 82.81 78 VAL A CA 1
ATOM 602 C C . VAL A 1 78 ? 9.143 3.777 -18.926 1.00 82.81 78 VAL A C 1
ATOM 604 O O . VAL A 1 78 ? 8.719 4.742 -18.287 1.00 82.81 78 VAL A O 1
ATOM 607 N N . LEU A 1 79 ? 9.249 2.554 -18.395 1.00 78.69 79 LEU A N 1
ATOM 608 C CA . LEU A 1 79 ? 8.865 2.258 -17.016 1.00 78.69 79 LEU A CA 1
ATOM 609 C C . LEU A 1 79 ? 9.797 2.927 -15.996 1.00 78.69 79 LEU A C 1
ATOM 611 O O . LEU A 1 79 ? 9.305 3.392 -14.969 1.00 78.69 79 LEU A O 1
ATOM 615 N N . THR A 1 80 ? 11.098 3.073 -16.286 1.00 80.88 80 THR A N 1
ATOM 616 C CA . THR A 1 80 ? 12.060 3.809 -15.433 1.00 80.88 80 THR A CA 1
ATOM 617 C C . THR A 1 80 ? 11.666 5.269 -15.301 1.00 80.88 80 THR A C 1
ATOM 619 O O . THR A 1 80 ? 11.634 5.817 -14.199 1.00 80.88 80 THR A O 1
ATOM 622 N N . ARG A 1 81 ? 11.287 5.902 -16.413 1.00 84.56 81 ARG A N 1
ATOM 623 C CA . ARG A 1 81 ? 10.809 7.292 -16.398 1.00 84.56 81 ARG A CA 1
ATOM 624 C C . ARG A 1 81 ? 9.456 7.411 -15.709 1.00 84.56 81 ARG A C 1
ATOM 626 O O . ARG A 1 81 ? 9.241 8.336 -14.933 1.00 84.56 81 ARG A O 1
ATOM 633 N N . PHE A 1 82 ? 8.557 6.465 -15.965 1.00 86.56 82 PHE A N 1
ATOM 634 C CA . PHE A 1 82 ? 7.235 6.433 -15.354 1.00 86.56 82 PHE A CA 1
ATOM 635 C C . PHE A 1 82 ? 7.300 6.241 -13.828 1.00 86.56 82 PHE A C 1
ATOM 637 O O . PHE A 1 82 ? 6.514 6.851 -13.104 1.00 86.56 82 PHE A O 1
ATOM 644 N N . ALA A 1 83 ? 8.274 5.477 -13.319 1.00 87.62 83 ALA A N 1
ATOM 645 C CA . ALA A 1 83 ? 8.466 5.243 -11.887 1.00 87.62 83 ALA A CA 1
ATOM 646 C C . ALA A 1 83 ? 8.665 6.538 -11.073 1.00 87.62 83 ALA A C 1
ATOM 648 O O . ALA A 1 83 ? 8.322 6.574 -9.894 1.00 87.62 83 ALA A O 1
ATOM 649 N N . ALA A 1 84 ? 9.163 7.616 -11.692 1.00 88.38 84 ALA A N 1
ATOM 650 C CA . ALA A 1 84 ? 9.304 8.923 -11.046 1.00 88.38 84 ALA A CA 1
ATOM 651 C C . ALA A 1 84 ? 7.959 9.629 -10.772 1.00 88.38 84 ALA A C 1
ATOM 653 O O . ALA A 1 84 ? 7.909 10.541 -9.948 1.00 88.38 84 ALA A O 1
ATOM 654 N N . PHE A 1 85 ? 6.879 9.220 -11.444 1.00 92.19 85 PHE A N 1
ATOM 655 C CA . PHE A 1 85 ? 5.550 9.836 -11.346 1.00 92.19 85 PHE A CA 1
ATOM 656 C C . PHE A 1 85 ? 4.572 9.061 -10.457 1.00 92.19 85 PHE A C 1
ATOM 658 O O . PHE A 1 85 ? 3.442 9.507 -10.259 1.00 92.19 85 PHE A O 1
ATOM 665 N N . VAL A 1 86 ? 4.980 7.913 -9.915 1.00 91.88 86 VAL A N 1
ATOM 666 C CA . VAL A 1 86 ? 4.156 7.109 -9.004 1.00 91.88 86 VAL A CA 1
ATOM 667 C C . VAL A 1 86 ? 4.760 7.059 -7.601 1.00 91.88 86 VAL A C 1
ATOM 669 O O . VAL A 1 86 ? 5.969 7.239 -7.439 1.00 91.88 86 VAL A O 1
ATOM 672 N N . PRO A 1 87 ? 3.949 6.803 -6.557 1.00 92.88 87 PRO A N 1
ATOM 673 C CA . PRO A 1 87 ? 4.468 6.617 -5.209 1.00 92.88 87 PRO A CA 1
ATOM 674 C C . PRO A 1 87 ? 5.515 5.499 -5.149 1.00 92.88 87 PRO A C 1
ATOM 676 O O . PRO A 1 87 ? 5.344 4.430 -5.738 1.00 92.88 87 PRO A O 1
ATOM 679 N N . LYS A 1 88 ? 6.588 5.715 -4.382 1.00 91.94 88 LYS A N 1
ATOM 680 C CA . LYS A 1 88 ? 7.588 4.670 -4.133 1.00 91.94 88 LYS A CA 1
ATOM 681 C C . LYS A 1 88 ? 6.946 3.496 -3.396 1.00 91.94 88 LYS A C 1
ATOM 683 O O . LYS A 1 88 ? 6.306 3.674 -2.362 1.00 91.94 88 LYS A O 1
ATOM 688 N N . PHE A 1 89 ? 7.174 2.284 -3.897 1.00 92.94 89 PHE A N 1
ATOM 689 C CA . PHE A 1 89 ? 6.685 1.064 -3.266 1.00 92.94 89 PHE A CA 1
ATOM 690 C C . PHE A 1 89 ? 7.749 0.433 -2.372 1.00 92.94 89 PHE A C 1
ATOM 692 O O . PHE A 1 89 ? 8.771 -0.061 -2.845 1.00 92.94 89 PHE A O 1
ATOM 699 N N . TYR A 1 90 ? 7.488 0.386 -1.070 1.00 93.62 90 TYR A N 1
ATOM 700 C CA . TYR A 1 90 ? 8.428 -0.167 -0.089 1.00 93.62 90 TYR A CA 1
ATOM 701 C C . TYR A 1 90 ? 8.244 -1.671 0.147 1.00 93.62 90 TYR A C 1
ATOM 703 O O . TYR A 1 90 ? 9.108 -2.311 0.736 1.00 93.62 90 TYR A O 1
ATOM 711 N N . GLY A 1 91 ? 7.202 -2.281 -0.423 1.00 93.94 91 GLY A N 1
ATOM 712 C CA . GLY A 1 91 ? 6.878 -3.697 -0.251 1.00 93.94 91 GLY A CA 1
ATOM 713 C C . GLY A 1 91 ? 5.574 -3.901 0.512 1.00 93.94 91 GLY A C 1
ATOM 714 O O . GLY A 1 91 ? 4.796 -2.969 0.705 1.00 93.94 91 GLY A O 1
ATOM 715 N N . LEU A 1 92 ? 5.335 -5.145 0.923 1.00 94.50 92 LEU A N 1
ATOM 716 C CA . LEU A 1 92 ? 4.132 -5.544 1.645 1.00 94.50 92 LEU A CA 1
ATOM 717 C C . LEU A 1 92 ? 4.420 -5.737 3.132 1.00 94.50 92 LEU A C 1
ATOM 719 O O . LEU A 1 92 ? 5.479 -6.232 3.516 1.00 94.50 92 LEU A O 1
ATOM 723 N N . LYS A 1 93 ? 3.431 -5.401 3.960 1.00 90.94 93 LYS A N 1
ATOM 724 C CA . LYS A 1 93 ? 3.416 -5.668 5.399 1.00 90.94 93 LYS A CA 1
ATOM 725 C C . LYS A 1 93 ? 2.073 -6.279 5.773 1.00 90.94 93 LYS A C 1
ATOM 727 O O . LYS A 1 93 ? 1.033 -5.838 5.295 1.00 90.94 93 LYS A O 1
ATOM 732 N N . THR A 1 94 ? 2.101 -7.275 6.653 1.00 90.00 94 THR A N 1
ATOM 733 C CA . THR A 1 94 ? 0.881 -7.832 7.244 1.00 90.00 94 THR A CA 1
ATOM 734 C C . THR A 1 94 ? 0.547 -7.067 8.518 1.00 90.00 94 THR A C 1
ATOM 736 O O . THR A 1 94 ? 1.382 -6.971 9.417 1.00 90.00 94 THR A O 1
ATOM 739 N N . LEU A 1 95 ? -0.676 -6.544 8.602 1.00 85.25 95 LEU A N 1
ATOM 740 C CA . LEU A 1 95 ? -1.218 -5.900 9.795 1.00 85.25 95 LEU A CA 1
ATOM 741 C C . LEU A 1 95 ? -2.377 -6.742 10.326 1.00 85.25 95 LEU A C 1
ATOM 743 O O . LEU A 1 95 ? -3.273 -7.110 9.570 1.00 85.25 95 LEU A O 1
ATOM 747 N N . ARG A 1 96 ? -2.366 -7.045 11.625 1.00 83.06 96 ARG A N 1
ATOM 748 C CA . ARG A 1 96 ? -3.510 -7.672 12.292 1.00 83.06 96 ARG A CA 1
ATOM 749 C C . ARG A 1 96 ? -4.411 -6.570 12.832 1.00 83.06 96 ARG A C 1
ATOM 751 O O . ARG A 1 96 ? -3.946 -5.723 13.588 1.00 83.06 96 ARG A O 1
ATOM 758 N N . VAL A 1 97 ? -5.675 -6.588 12.429 1.00 76.75 97 VAL A N 1
ATOM 759 C CA . VAL A 1 97 ? -6.708 -5.660 12.900 1.00 76.75 97 VAL A CA 1
ATOM 760 C C . VAL A 1 97 ? -7.741 -6.440 13.706 1.00 76.75 97 VAL A C 1
ATOM 762 O O . VAL A 1 97 ? -8.077 -7.570 13.350 1.00 76.75 97 VAL A O 1
ATOM 765 N N . GLY A 1 98 ? -8.193 -5.866 14.819 1.00 70.31 98 GLY A N 1
ATOM 766 C CA . GLY A 1 98 ? -9.200 -6.482 15.685 1.00 70.31 98 GLY A CA 1
ATOM 767 C C . GLY A 1 98 ? -10.622 -6.144 15.238 1.00 70.31 98 GLY A C 1
ATOM 768 O O . GLY A 1 98 ? -10.836 -5.183 14.489 1.00 70.31 98 GLY A O 1
ATOM 769 N N . ARG A 1 99 ? -11.608 -6.903 15.729 1.00 64.25 99 ARG A N 1
ATOM 770 C CA . ARG A 1 99 ? -13.020 -6.502 15.674 1.00 64.25 99 ARG A CA 1
ATOM 771 C C . ARG A 1 99 ? -13.377 -5.780 16.967 1.00 64.25 99 ARG A C 1
ATOM 773 O O . ARG A 1 99 ? -13.020 -6.230 18.054 1.00 64.25 99 ARG A O 1
ATOM 780 N N . LYS A 1 100 ? -14.104 -4.666 16.864 1.00 53.16 100 LYS A N 1
ATOM 781 C CA . LYS A 1 100 ? -14.646 -3.976 18.040 1.00 53.16 100 LYS A CA 1
ATOM 782 C C . LYS A 1 100 ? -15.600 -4.924 18.788 1.00 53.16 100 LYS A C 1
ATOM 784 O O . LYS A 1 100 ? -16.710 -5.151 18.317 1.00 53.16 100 LYS A O 1
ATOM 789 N N . GLY A 1 101 ? -15.157 -5.473 19.921 1.00 53.94 101 GLY A N 1
ATOM 790 C CA . GLY A 1 101 ? -15.912 -6.440 20.734 1.00 53.94 101 GLY A CA 1
ATOM 791 C C . GLY A 1 101 ? -15.099 -7.643 21.221 1.00 53.94 101 GLY A C 1
ATOM 792 O O . GLY A 1 101 ? -15.514 -8.289 22.180 1.00 53.94 101 GLY A O 1
ATOM 793 N N . ASP A 1 102 ? -13.928 -7.899 20.632 1.00 49.00 102 ASP A N 1
ATOM 794 C CA . ASP A 1 102 ? -12.999 -8.921 21.121 1.00 49.00 102 ASP A CA 1
ATOM 795 C C . ASP A 1 102 ? -12.214 -8.345 22.315 1.00 49.00 102 ASP A C 1
ATOM 797 O O . ASP A 1 102 ? -11.124 -7.791 22.169 1.00 49.00 102 ASP A O 1
ATOM 801 N N . LEU A 1 103 ? -12.826 -8.394 23.502 1.00 39.91 103 LEU A N 1
ATOM 802 C CA . LEU A 1 103 ? -12.129 -8.204 24.775 1.00 39.91 103 LEU A CA 1
ATOM 803 C C . LEU A 1 103 ? -11.063 -9.303 24.901 1.00 39.91 103 LEU A C 1
ATOM 805 O O . LEU A 1 103 ? -11.400 -10.488 24.880 1.00 39.91 103 LEU A O 1
ATOM 809 N N . ILE A 1 104 ? -9.795 -8.904 25.023 1.00 44.62 104 ILE A N 1
ATOM 810 C CA . ILE A 1 104 ? -8.773 -9.722 25.689 1.00 44.62 104 ILE A CA 1
ATOM 811 C C . ILE A 1 104 ? -8.850 -9.394 27.176 1.00 44.62 104 ILE A C 1
ATOM 813 O O . ILE A 1 104 ? -8.888 -8.179 27.484 1.00 44.62 104 ILE A O 1
#